Protein AF-A0A4U9UPE2-F1 (afdb_monomer)

Secondary structure (DSSP, 8-state):
-----PPPPB--GGGEEEEE--SSHHHHHHHHHHHHHHTTSB-HHHHHHHHHSPPEEEETTEEEEE-SSSB-S-EEEEEEESS-EEETTEEESEEEEEE-SSS-HHHHHHHHHHHHS----

Foldseek 3Di:
DDDPPPFDEDDDPLQEAEAAADQDVLVVLLVNLVSCVVVVQFDPVFSVVSNPDDFDDPAPQETETEDPPGGDGWYKHKHAHNDWYDDPNGIHGMYIYIRDPDPPPPVVVVVVVVVVPDPDD

pLDDT: mean 83.95, std 18.79, range [38.62, 98.31]

Organism: Serratia fonticola (NCBI:txid47917)

Mean predicted aligned error: 8.29 Å

Radius of gyration: 14.67 Å; Cα contacts (8 Å, |Δi|>4): 218; chains: 1; bounding box: 42×23×53 Å

Structure (mmCIF, N/CA/C/O backbone):
data_AF-A0A4U9UPE2-F1
#
_entry.id   AF-A0A4U9UPE2-F1
#
loop_
_atom_site.group_PDB
_atom_site.id
_atom_site.type_symbol
_atom_site.label_atom_id
_atom_site.label_alt_id
_atom_site.label_comp_id
_atom_site.label_asym_id
_atom_site.label_entity_id
_atom_site.label_seq_id
_atom_site.pdbx_PDB_ins_code
_atom_site.Cartn_x
_atom_site.Cartn_y
_atom_site.Cartn_z
_atom_site.occupancy
_atom_site.B_iso_or_equiv
_atom_site.auth_seq_id
_atom_site.auth_comp_id
_atom_site.auth_asym_id
_atom_site.auth_atom_id
_atom_site.pdbx_PDB_model_num
ATOM 1 N N . MET A 1 1 ? 9.265 13.997 -34.925 1.00 43.66 1 MET A N 1
ATOM 2 C CA . MET A 1 1 ? 7.931 13.834 -34.319 1.00 43.66 1 MET A CA 1
ATOM 3 C C . MET A 1 1 ? 7.934 12.473 -33.649 1.00 43.66 1 MET A C 1
ATOM 5 O O . MET A 1 1 ? 7.897 11.471 -34.343 1.00 43.66 1 MET A O 1
ATOM 9 N N . GLY A 1 2 ? 8.191 12.436 -32.345 1.00 41.94 2 GLY A N 1
ATOM 10 C CA . GLY A 1 2 ? 8.206 11.205 -31.562 1.00 41.94 2 GLY A CA 1
ATOM 11 C C . GLY A 1 2 ? 7.259 11.430 -30.408 1.00 41.94 2 GLY A C 1
ATOM 12 O O . GLY A 1 2 ? 7.657 12.001 -29.397 1.00 41.94 2 GLY A O 1
ATOM 13 N N . GLU A 1 3 ? 5.989 11.098 -30.603 1.00 40.41 3 GLU A N 1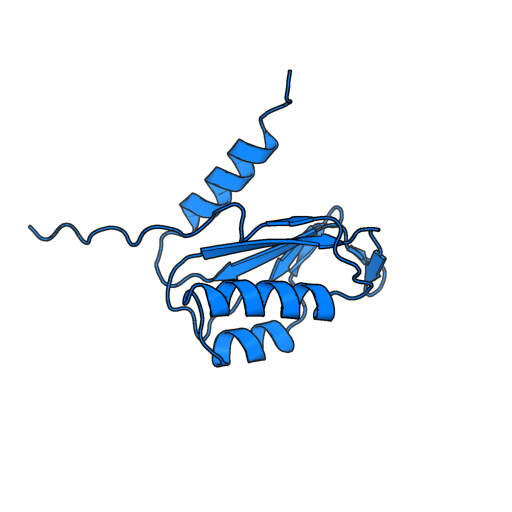
ATOM 14 C CA . GLU A 1 3 ? 5.047 11.060 -29.496 1.00 40.41 3 GLU A CA 1
ATOM 15 C C . GLU A 1 3 ? 5.560 9.977 -28.548 1.00 40.41 3 GLU A C 1
ATOM 17 O O . GLU A 1 3 ? 5.595 8.792 -28.882 1.00 40.41 3 GLU A O 1
ATOM 22 N N . LYS A 1 4 ? 6.080 10.404 -27.394 1.00 44.38 4 LYS A N 1
ATOM 23 C CA . LYS A 1 4 ? 6.405 9.509 -26.291 1.00 44.38 4 LYS A CA 1
ATOM 24 C C . LYS A 1 4 ? 5.067 8.916 -25.869 1.00 44.38 4 LYS A C 1
ATOM 26 O O . LYS A 1 4 ? 4.303 9.602 -25.197 1.00 44.38 4 LYS A O 1
ATOM 31 N N . LEU A 1 5 ? 4.771 7.703 -26.345 1.00 44.59 5 LEU A N 1
ATOM 32 C CA . LEU A 1 5 ? 3.636 6.899 -25.897 1.00 44.59 5 LEU A CA 1
ATOM 33 C C . LEU A 1 5 ? 3.589 7.020 -24.376 1.00 44.59 5 LEU A C 1
ATOM 35 O O . LEU A 1 5 ? 4.528 6.605 -23.692 1.00 44.59 5 LEU A O 1
ATOM 39 N N . ALA A 1 6 ? 2.565 7.708 -23.873 1.00 50.94 6 ALA A N 1
ATOM 40 C CA . ALA A 1 6 ? 2.346 7.837 -22.447 1.00 50.94 6 ALA A CA 1
ATOM 41 C C . ALA A 1 6 ? 2.290 6.416 -21.881 1.00 50.94 6 ALA A C 1
ATOM 43 O O . ALA A 1 6 ? 1.531 5.586 -22.384 1.00 50.94 6 ALA A O 1
ATOM 44 N N . ALA A 1 7 ? 3.144 6.117 -20.903 1.00 57.06 7 ALA A N 1
ATOM 45 C CA . ALA A 1 7 ? 3.051 4.849 -20.203 1.00 57.06 7 ALA A CA 1
ATOM 46 C C . ALA A 1 7 ? 1.670 4.793 -19.539 1.00 57.06 7 ALA A C 1
ATOM 48 O O . ALA A 1 7 ? 1.253 5.750 -18.888 1.00 57.06 7 ALA A O 1
ATOM 49 N N . GLU A 1 8 ? 0.941 3.704 -19.766 1.00 67.75 8 GLU A N 1
ATOM 50 C CA . GLU A 1 8 ? -0.391 3.520 -19.202 1.00 67.75 8 GLU A CA 1
ATOM 51 C C . GLU A 1 8 ? -0.288 3.459 -17.672 1.00 67.75 8 GLU A C 1
ATOM 53 O O . GLU A 1 8 ? 0.448 2.634 -17.121 1.00 67.75 8 GLU A O 1
ATOM 58 N N . PHE A 1 9 ? -0.999 4.356 -16.987 1.00 67.31 9 PHE A N 1
ATOM 59 C CA . PHE A 1 9 ? -1.097 4.334 -15.534 1.00 67.31 9 PHE A CA 1
ATOM 60 C C . PHE A 1 9 ? -1.922 3.123 -15.100 1.00 67.31 9 PHE A C 1
ATOM 62 O O . PHE A 1 9 ? -3.072 2.968 -15.513 1.00 67.31 9 PHE A O 1
ATOM 69 N N . LYS A 1 10 ? -1.345 2.267 -14.254 1.00 70.12 10 LYS A N 1
ATOM 70 C CA . LYS A 1 10 ? -2.010 1.032 -13.825 1.00 70.12 10 LYS A CA 1
ATOM 71 C C . LYS A 1 10 ? -2.802 1.264 -12.542 1.00 70.12 10 LYS A C 1
ATOM 73 O O . LYS A 1 10 ? -2.221 1.414 -11.465 1.00 70.12 10 LYS A O 1
ATOM 78 N N . PHE A 1 11 ? -4.127 1.267 -12.674 1.00 66.81 11 PHE A N 1
ATOM 79 C CA . PHE A 1 11 ? -5.077 1.286 -11.564 1.00 66.81 11 PHE A CA 1
ATOM 80 C C . PHE A 1 11 ? -6.342 0.510 -11.924 1.00 66.81 11 PHE A C 1
ATOM 82 O O . PHE A 1 11 ? -7.280 1.047 -12.504 1.00 66.81 11 PHE A O 1
ATOM 89 N N . ASP A 1 12 ? -6.348 -0.778 -11.600 1.00 73.75 12 ASP A N 1
ATOM 90 C CA . ASP A 1 12 ? -7.492 -1.665 -11.802 1.00 73.75 12 ASP A CA 1
ATOM 91 C C . ASP A 1 12 ? -7.940 -2.297 -10.475 1.00 73.75 12 ASP A C 1
ATOM 93 O O . ASP A 1 12 ? -7.279 -2.162 -9.444 1.00 73.75 12 ASP A O 1
ATOM 97 N N . ALA A 1 13 ? -9.076 -3.001 -10.484 1.00 71.19 13 ALA A N 1
ATOM 98 C CA . ALA A 1 13 ? -9.680 -3.572 -9.278 1.00 71.19 13 ALA A CA 1
ATOM 99 C C . ALA A 1 13 ? -8.733 -4.493 -8.478 1.00 71.19 13 ALA A C 1
ATOM 101 O O . ALA A 1 13 ? -8.897 -4.630 -7.266 1.00 71.19 13 ALA A O 1
ATOM 102 N N . SER A 1 14 ? -7.716 -5.095 -9.110 1.00 77.81 14 SER A N 1
ATOM 103 C CA . SER A 1 14 ? -6.714 -5.911 -8.410 1.00 77.81 14 SER A CA 1
ATOM 104 C C . SER A 1 14 ? -5.799 -5.098 -7.481 1.00 77.81 14 SER A C 1
ATOM 106 O O . SER A 1 14 ? -5.187 -5.656 -6.565 1.00 77.81 14 SER A O 1
ATOM 108 N N . LEU A 1 15 ? -5.757 -3.775 -7.653 1.00 83.81 15 LEU A N 1
ATOM 109 C CA . LEU A 1 15 ? -5.015 -2.822 -6.828 1.00 83.81 15 LEU A CA 1
ATOM 110 C C . LEU A 1 15 ? -5.887 -2.171 -5.743 1.00 83.81 15 LEU A C 1
ATOM 112 O O . LEU A 1 15 ? -5.429 -1.287 -5.030 1.00 83.81 15 LEU A O 1
ATOM 116 N N . ILE A 1 16 ? -7.123 -2.640 -5.554 1.00 88.50 16 ILE A N 1
ATOM 117 C CA . ILE A 1 16 ? -7.985 -2.222 -4.442 1.00 88.50 16 ILE A CA 1
ATOM 118 C C . ILE A 1 16 ? -8.159 -3.402 -3.482 1.00 88.50 16 ILE A C 1
ATOM 120 O O . ILE A 1 16 ? -8.533 -4.510 -3.871 1.00 88.50 16 ILE A O 1
ATOM 124 N N . ALA A 1 17 ? -7.812 -3.207 -2.214 1.00 91.00 17 ALA A N 1
ATOM 125 C CA . ALA A 1 17 ? -7.990 -4.171 -1.136 1.00 91.00 17 ALA A CA 1
ATOM 126 C C . ALA A 1 17 ? -8.965 -3.590 -0.118 1.00 91.00 17 ALA A C 1
ATOM 128 O O . ALA A 1 17 ? -8.684 -2.566 0.499 1.00 91.00 17 ALA A O 1
ATOM 129 N N . LEU A 1 18 ? -10.105 -4.240 0.073 1.00 91.94 18 LEU A N 1
ATOM 130 C CA . LEU A 1 18 ? -11.078 -3.846 1.082 1.00 91.94 18 LEU A CA 1
ATOM 131 C C . LEU A 1 18 ? -11.144 -4.916 2.162 1.00 91.94 18 LEU A C 1
ATOM 133 O O . LEU A 1 18 ? -10.861 -6.084 1.900 1.00 91.94 18 LEU A O 1
ATOM 137 N N . ASP A 1 19 ? -11.513 -4.487 3.363 1.00 93.75 19 ASP A N 1
ATOM 138 C CA . ASP A 1 19 ? -11.744 -5.353 4.515 1.00 93.75 19 ASP A CA 1
ATOM 139 C C . ASP A 1 19 ? -10.543 -6.254 4.849 1.00 93.75 19 ASP A C 1
ATOM 141 O O . ASP A 1 19 ? -10.673 -7.430 5.186 1.00 93.75 19 ASP A O 1
ATOM 145 N N . VAL A 1 20 ? -9.342 -5.675 4.763 1.00 95.50 20 VAL A N 1
ATOM 146 C CA . VAL A 1 20 ? -8.087 -6.362 5.079 1.00 95.50 20 VAL A CA 1
ATOM 147 C C . VAL A 1 20 ? -8.016 -6.635 6.583 1.00 95.50 20 VAL A C 1
ATOM 149 O O . VAL A 1 20 ? -8.192 -5.726 7.394 1.00 95.50 20 VAL A O 1
ATOM 152 N N . ALA A 1 21 ? -7.714 -7.875 6.970 1.00 95.00 21 ALA A N 1
ATOM 153 C CA . ALA A 1 21 ? -7.396 -8.219 8.354 1.00 95.00 21 ALA A CA 1
ATOM 154 C C . ALA A 1 21 ? -6.005 -7.667 8.718 1.00 95.00 21 ALA A C 1
ATOM 156 O O . ALA A 1 21 ? -5.000 -8.363 8.593 1.00 95.00 21 ALA A O 1
ATOM 157 N N . ALA A 1 22 ? -5.956 -6.391 9.095 1.00 94.94 22 ALA A N 1
ATOM 158 C CA . ALA A 1 22 ? -4.745 -5.673 9.466 1.00 94.94 22 ALA A CA 1
ATOM 159 C C . ALA A 1 22 ? -5.001 -4.793 10.692 1.00 94.94 22 ALA A C 1
ATOM 161 O O . ALA A 1 22 ? -6.046 -4.151 10.791 1.00 94.94 22 ALA A O 1
ATOM 162 N N . ASP A 1 23 ? -4.015 -4.754 11.578 1.00 93.88 23 ASP A N 1
ATOM 163 C CA . ASP A 1 23 ? -3.983 -3.987 12.827 1.00 93.88 23 ASP A CA 1
ATOM 164 C C . ASP A 1 23 ? -2.777 -3.030 12.901 1.00 93.88 23 ASP A C 1
ATOM 166 O O . ASP A 1 23 ? -2.516 -2.440 13.944 1.00 93.88 23 ASP A O 1
ATOM 170 N N . SER A 1 24 ? -2.031 -2.897 11.800 1.00 96.00 24 SER A N 1
ATOM 171 C CA . SER A 1 24 ? -0.782 -2.136 11.711 1.00 96.00 24 SER A CA 1
ATOM 172 C C . SER A 1 24 ? -0.571 -1.573 10.305 1.00 96.00 24 SER A C 1
ATOM 174 O O . SER A 1 24 ? -0.943 -2.205 9.304 1.00 96.00 24 SER A O 1
ATOM 176 N N . LEU A 1 25 ? 0.073 -0.401 10.200 1.00 97.19 25 LEU A N 1
ATOM 177 C CA . LEU A 1 25 ? 0.423 0.180 8.896 1.00 97.19 25 LEU A CA 1
ATOM 178 C C . LEU A 1 25 ? 1.373 -0.731 8.116 1.00 97.19 25 LEU A C 1
ATOM 180 O O . LEU A 1 25 ? 1.186 -0.913 6.915 1.00 97.19 25 LEU A O 1
ATOM 184 N N . MET A 1 26 ? 2.312 -1.385 8.804 1.00 96.69 26 MET A N 1
ATOM 185 C CA . MET A 1 26 ? 3.268 -2.312 8.193 1.00 96.69 26 MET A CA 1
ATOM 186 C C . MET A 1 26 ? 2.575 -3.434 7.402 1.00 96.69 26 MET A C 1
ATOM 188 O O . MET A 1 26 ? 3.004 -3.769 6.297 1.00 96.69 26 MET A O 1
ATOM 192 N N . THR A 1 27 ? 1.474 -3.989 7.923 1.00 96.88 27 THR A N 1
ATOM 1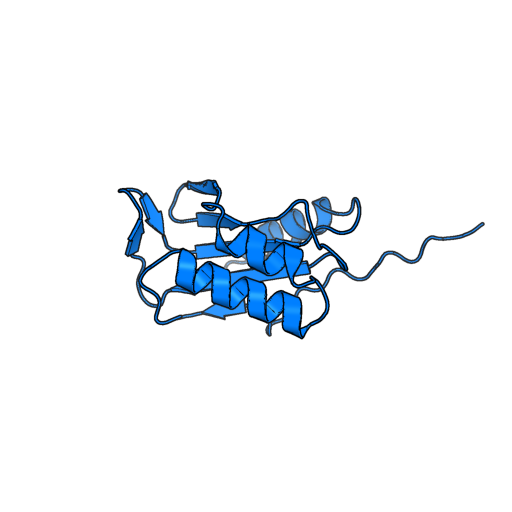93 C CA . THR A 1 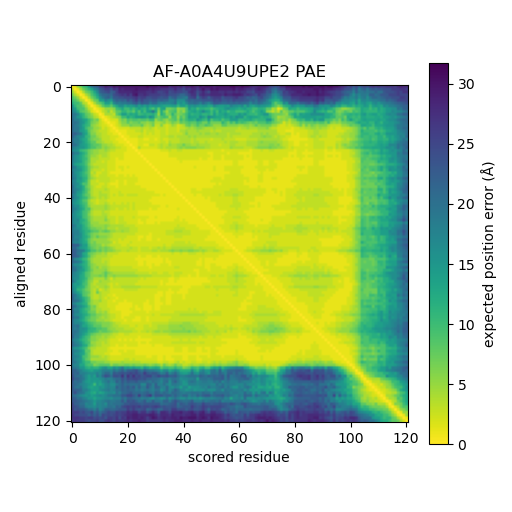27 ? 0.707 -5.038 7.230 1.00 96.88 27 THR A CA 1
ATOM 194 C C . THR A 1 27 ? 0.080 -4.509 5.939 1.00 96.88 27 THR A C 1
ATOM 196 O O . THR A 1 27 ? 0.154 -5.159 4.892 1.00 96.88 27 THR A O 1
ATOM 199 N N . LEU A 1 28 ? -0.500 -3.307 5.987 1.00 98.06 28 LEU A N 1
ATOM 200 C CA . LEU A 1 28 ? -1.078 -2.649 4.813 1.00 98.06 28 LEU A CA 1
ATOM 201 C C . LEU A 1 28 ? 0.005 -2.274 3.784 1.00 98.06 28 LEU A C 1
ATOM 203 O O . LEU A 1 28 ? -0.182 -2.489 2.586 1.00 98.06 28 LEU A O 1
ATOM 207 N N . GLN A 1 29 ? 1.164 -1.790 4.240 1.00 98.31 29 GLN A N 1
ATOM 208 C CA . GLN A 1 29 ? 2.319 -1.466 3.396 1.00 98.31 29 GLN A CA 1
ATOM 209 C C . GLN A 1 29 ? 2.844 -2.704 2.671 1.00 98.31 29 GLN A C 1
ATOM 211 O O . GLN A 1 29 ? 3.027 -2.669 1.455 1.00 98.31 29 GLN A O 1
ATOM 216 N N . ALA A 1 30 ? 3.027 -3.816 3.387 1.00 97.56 30 ALA A N 1
ATOM 217 C CA . ALA A 1 30 ? 3.484 -5.069 2.799 1.00 97.56 30 ALA A CA 1
ATOM 218 C C . ALA A 1 30 ? 2.498 -5.608 1.750 1.00 97.56 30 ALA A C 1
ATOM 220 O O . ALA A 1 30 ? 2.914 -6.030 0.667 1.00 97.56 30 ALA A O 1
ATOM 221 N N . LEU A 1 31 ? 1.192 -5.541 2.034 1.00 97.81 31 LEU A N 1
ATOM 222 C CA . LEU A 1 31 ? 0.147 -5.928 1.085 1.00 97.81 31 LEU A CA 1
ATOM 223 C C . LEU A 1 31 ? 0.213 -5.093 -0.200 1.00 97.81 31 LEU A C 1
ATOM 225 O O . LEU A 1 31 ? 0.225 -5.646 -1.303 1.00 97.81 31 LEU A O 1
ATOM 229 N N . ASN A 1 32 ? 0.264 -3.770 -0.062 1.00 97.88 32 ASN A N 1
ATOM 230 C CA . ASN A 1 32 ? 0.293 -2.848 -1.191 1.00 97.88 32 ASN A CA 1
ATOM 231 C C . ASN A 1 32 ? 1.582 -2.983 -2.015 1.00 97.88 32 ASN A C 1
ATOM 233 O O . ASN A 1 32 ? 1.522 -3.109 -3.240 1.00 97.88 32 ASN A O 1
ATOM 237 N N . ALA A 1 33 ? 2.742 -3.040 -1.359 1.00 97.44 33 ALA A N 1
ATOM 238 C CA . ALA A 1 33 ? 4.030 -3.234 -2.019 1.00 97.44 33 ALA A CA 1
ATOM 239 C C . ALA A 1 33 ? 4.071 -4.559 -2.801 1.00 97.44 33 ALA A C 1
ATOM 241 O O . ALA A 1 33 ? 4.504 -4.586 -3.955 1.00 97.44 33 ALA A O 1
ATOM 242 N N . GLY A 1 34 ? 3.540 -5.644 -2.224 1.00 96.62 34 GLY A N 1
ATOM 243 C CA . GLY A 1 34 ? 3.426 -6.937 -2.899 1.00 96.62 34 GLY A CA 1
ATOM 244 C C . GLY A 1 34 ? 2.525 -6.897 -4.138 1.00 96.62 34 GLY A C 1
ATOM 245 O O . GLY A 1 34 ? 2.852 -7.504 -5.159 1.00 96.62 34 GLY A O 1
ATOM 246 N N . ARG A 1 35 ? 1.414 -6.147 -4.099 1.00 96.00 35 ARG A N 1
ATOM 247 C CA . ARG A 1 35 ? 0.523 -5.968 -5.261 1.00 96.00 35 ARG A CA 1
ATOM 248 C C . ARG A 1 35 ? 1.201 -5.206 -6.392 1.00 96.00 35 ARG A C 1
ATOM 250 O O . ARG A 1 35 ? 1.181 -5.677 -7.528 1.00 96.00 35 ARG A O 1
ATOM 257 N N . LEU A 1 36 ? 1.851 -4.087 -6.076 1.00 96.12 36 LEU A N 1
ATOM 258 C CA . LEU A 1 36 ? 2.610 -3.311 -7.058 1.00 96.12 36 LEU A CA 1
ATOM 259 C C . LEU A 1 36 ? 3.745 -4.142 -7.672 1.00 96.12 36 LEU A C 1
ATOM 261 O O . LEU A 1 36 ? 3.963 -4.101 -8.884 1.00 96.12 36 L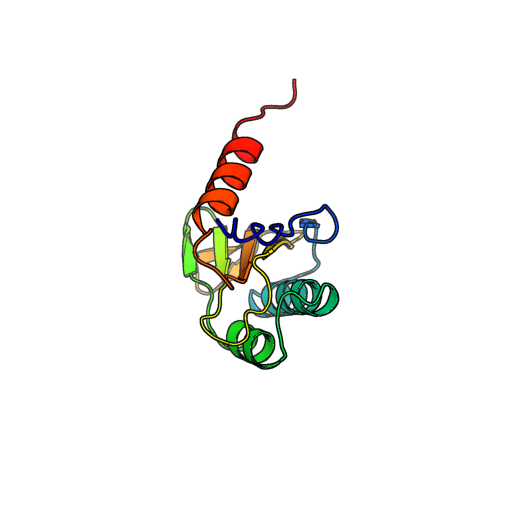EU A O 1
ATOM 265 N N . GLN A 1 37 ? 4.436 -4.947 -6.862 1.00 96.69 37 GLN A N 1
ATOM 266 C CA . GLN A 1 37 ? 5.495 -5.829 -7.349 1.00 96.69 37 GLN A CA 1
ATOM 267 C C . GLN A 1 37 ? 4.936 -6.914 -8.279 1.00 96.69 37 GLN A C 1
ATOM 269 O O . GLN A 1 37 ? 5.502 -7.170 -9.340 1.00 96.69 37 GLN A O 1
ATOM 274 N N . LYS A 1 38 ? 3.792 -7.517 -7.927 1.00 95.62 38 LYS A N 1
ATOM 275 C CA . LYS A 1 38 ? 3.139 -8.568 -8.723 1.00 95.62 38 LYS A CA 1
ATOM 276 C C . LYS A 1 38 ? 2.751 -8.101 -10.130 1.00 95.62 38 LYS A C 1
ATOM 278 O O . LYS A 1 38 ? 2.821 -8.898 -11.061 1.00 95.62 38 LYS A O 1
ATOM 283 N N . ILE A 1 39 ? 2.368 -6.833 -10.297 1.00 93.25 39 ILE A N 1
ATOM 284 C CA . ILE A 1 39 ? 2.038 -6.250 -11.613 1.00 93.25 39 ILE A CA 1
ATOM 285 C C . ILE A 1 39 ? 3.258 -5.670 -12.353 1.00 93.25 39 ILE A C 1
ATOM 287 O O . ILE A 1 39 ? 3.108 -5.066 -13.422 1.00 93.25 39 ILE A O 1
ATOM 291 N N . GLY A 1 40 ? 4.458 -5.826 -11.782 1.00 93.94 40 GLY A N 1
ATOM 292 C CA . GLY A 1 40 ? 5.715 -5.326 -12.336 1.00 93.94 40 GLY A CA 1
ATOM 293 C C . GLY A 1 40 ? 5.883 -3.807 -12.258 1.00 93.94 40 GLY A C 1
ATOM 294 O O . GLY A 1 40 ? 6.717 -3.264 -12.975 1.00 93.94 40 GLY A O 1
ATOM 295 N N . ALA A 1 41 ? 5.101 -3.110 -11.427 1.00 94.19 41 ALA A N 1
ATOM 296 C CA . ALA A 1 41 ? 5.190 -1.654 -11.300 1.00 94.19 41 ALA A CA 1
ATOM 297 C C . ALA A 1 41 ? 6.403 -1.203 -10.474 1.00 94.19 41 ALA A C 1
ATOM 299 O O . ALA A 1 41 ? 6.882 -0.081 -10.642 1.00 94.19 41 ALA A O 1
ATOM 300 N N . VAL A 1 42 ? 6.917 -2.077 -9.602 1.00 96.69 42 VAL A N 1
ATOM 301 C CA . VAL A 1 42 ? 8.016 -1.769 -8.680 1.00 96.69 42 VAL A CA 1
ATOM 302 C C . VAL A 1 42 ? 8.979 -2.943 -8.512 1.00 96.69 42 VAL A C 1
ATOM 304 O O . VAL A 1 42 ? 8.614 -4.099 -8.736 1.00 96.69 42 VAL A O 1
ATOM 307 N N . ASN A 1 43 ? 10.210 -2.656 -8.086 1.00 97.88 43 ASN A N 1
ATOM 308 C CA . ASN A 1 43 ? 11.229 -3.663 -7.778 1.00 97.88 43 ASN A CA 1
ATOM 309 C C . ASN A 1 43 ? 11.408 -3.891 -6.257 1.00 97.88 43 ASN A C 1
ATOM 311 O O . ASN A 1 43 ? 10.715 -3.307 -5.428 1.00 97.88 43 ASN A O 1
ATOM 315 N N . ALA A 1 44 ? 12.350 -4.758 -5.871 1.00 97.56 44 ALA A N 1
ATOM 316 C CA . ALA A 1 44 ? 12.607 -5.091 -4.464 1.00 97.56 44 ALA A CA 1
ATOM 317 C C . ALA A 1 44 ? 13.093 -3.904 -3.605 1.00 97.56 44 ALA A C 1
ATOM 319 O O . ALA A 1 44 ? 12.904 -3.914 -2.388 1.00 97.56 44 ALA A O 1
ATOM 320 N N . GLN A 1 45 ? 13.702 -2.890 -4.222 1.00 97.81 45 GLN A N 1
ATOM 321 C CA . GLN A 1 45 ? 14.191 -1.699 -3.532 1.00 97.81 45 GLN A CA 1
ATOM 322 C C . GLN A 1 45 ? 13.015 -0.830 -3.074 1.00 97.81 45 GLN A C 1
ATOM 324 O O . GLN A 1 45 ? 12.974 -0.455 -1.908 1.00 97.81 45 GLN A O 1
ATOM 329 N N . PHE A 1 46 ? 12.007 -0.644 -3.935 1.00 97.88 46 PHE A N 1
ATOM 330 C CA . PHE A 1 46 ? 10.737 -0.008 -3.563 1.00 97.88 46 PHE A CA 1
ATOM 331 C C . PHE A 1 46 ? 10.065 -0.748 -2.404 1.00 97.88 46 PHE A C 1
ATOM 333 O O . PHE A 1 46 ? 9.659 -0.136 -1.424 1.00 97.88 46 PHE A O 1
ATOM 340 N N . VAL A 1 47 ? 9.963 -2.080 -2.499 1.00 97.69 47 VAL A N 1
ATOM 341 C CA . VAL A 1 47 ? 9.304 -2.903 -1.471 1.00 97.69 47 VAL A CA 1
ATOM 342 C C . VAL A 1 47 ? 10.009 -2.772 -0.121 1.00 97.69 47 VAL A C 1
ATOM 344 O O . VAL A 1 47 ? 9.350 -2.578 0.894 1.00 97.69 47 VAL A O 1
ATOM 347 N N . SER A 1 48 ? 11.340 -2.851 -0.103 1.00 97.00 48 SER A N 1
ATOM 348 C CA . SER A 1 48 ? 12.131 -2.728 1.131 1.00 97.00 48 SER A CA 1
ATOM 349 C C . SER A 1 48 ? 12.000 -1.342 1.759 1.00 97.00 48 SER A C 1
ATOM 351 O O . SER A 1 48 ? 11.939 -1.194 2.979 1.00 97.00 48 SER A O 1
ATOM 353 N N . ASP A 1 49 ? 11.946 -0.320 0.919 1.00 97.38 49 ASP A N 1
ATOM 354 C CA . ASP A 1 49 ? 11.861 1.062 1.345 1.00 97.38 49 ASP A CA 1
ATOM 355 C C . ASP A 1 49 ? 10.460 1.423 1.880 1.00 97.38 49 ASP A C 1
ATOM 357 O O . ASP A 1 49 ? 10.339 1.893 3.011 1.00 97.38 49 ASP A O 1
ATOM 361 N N . VAL A 1 50 ? 9.393 1.081 1.147 1.00 96.50 50 VAL A N 1
ATOM 362 C CA . VAL A 1 50 ? 8.005 1.194 1.630 1.00 96.50 50 VAL A CA 1
ATOM 363 C C . VAL A 1 50 ? 7.797 0.370 2.900 1.00 96.50 50 VAL A C 1
ATOM 365 O O . VAL A 1 50 ? 7.120 0.831 3.804 1.00 96.50 50 VAL A O 1
ATOM 368 N N . ILE A 1 51 ? 8.437 -0.798 2.989 1.00 94.75 51 ILE A N 1
ATOM 369 C CA . ILE A 1 51 ? 8.719 -1.585 4.198 1.00 94.75 51 ILE A CA 1
ATOM 370 C C . ILE A 1 51 ? 8.878 -0.798 5.506 1.00 94.75 51 ILE A C 1
ATOM 372 O O . ILE A 1 51 ? 8.262 -1.010 6.547 1.00 94.75 51 ILE A O 1
ATOM 376 N N . THR A 1 52 ? 9.866 0.082 5.421 1.00 93.56 52 THR A N 1
ATOM 377 C CA . THR A 1 52 ? 10.653 0.563 6.554 1.00 93.56 52 THR A CA 1
ATOM 378 C C . THR A 1 52 ? 10.396 2.034 6.839 1.00 93.56 52 THR A C 1
ATOM 380 O O . THR A 1 52 ? 10.756 2.522 7.910 1.00 93.56 52 THR A O 1
ATOM 383 N N . ARG A 1 53 ? 9.756 2.745 5.906 1.00 94.88 53 ARG A N 1
ATOM 384 C CA . ARG A 1 53 ? 9.351 4.138 6.070 1.00 94.88 53 ARG A CA 1
ATOM 385 C C . ARG A 1 53 ? 7.940 4.239 6.634 1.00 94.88 53 ARG A C 1
ATOM 387 O O . ARG A 1 53 ? 7.033 3.541 6.191 1.00 94.88 53 ARG A O 1
ATOM 394 N N . LYS A 1 54 ? 7.737 5.158 7.580 1.00 94.81 54 LYS A N 1
ATOM 395 C CA . LYS A 1 54 ? 6.398 5.496 8.074 1.00 94.81 54 LYS A CA 1
ATOM 396 C C . LYS A 1 54 ? 5.621 6.244 6.975 1.00 94.81 54 LYS A C 1
ATOM 398 O O . LYS A 1 54 ? 6.160 7.217 6.443 1.00 94.81 54 LYS A O 1
ATOM 403 N N . PRO A 1 55 ? 4.382 5.838 6.651 1.00 96.94 55 PRO A N 1
ATOM 404 C CA . PRO A 1 55 ? 3.532 6.567 5.714 1.00 96.94 55 PRO A CA 1
ATOM 405 C C . PRO A 1 55 ? 3.230 8.001 6.180 1.00 96.94 55 PRO A C 1
ATOM 407 O O . PRO A 1 55 ? 3.202 8.296 7.376 1.00 96.94 55 PRO A O 1
ATOM 410 N N . LEU A 1 56 ? 2.958 8.893 5.230 1.00 96.44 56 LEU A N 1
ATOM 411 C CA . LEU A 1 56 ? 2.497 10.252 5.486 1.00 96.44 56 LEU A CA 1
ATOM 412 C C . LEU A 1 56 ? 1.015 10.238 5.877 1.00 96.44 56 LEU A C 1
ATOM 414 O O . LEU A 1 56 ? 0.171 9.763 5.118 1.00 96.44 56 LEU A O 1
ATOM 418 N N . ASN A 1 57 ? 0.688 10.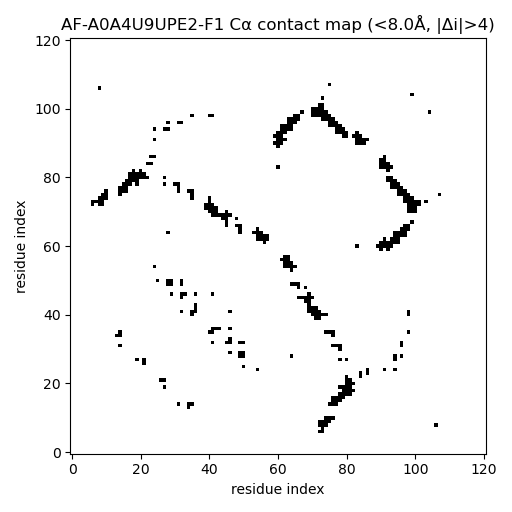799 7.036 1.00 95.88 57 ASN A N 1
ATOM 419 C CA . ASN A 1 57 ? -0.694 11.002 7.459 1.00 95.88 57 ASN A CA 1
ATOM 420 C C . ASN A 1 57 ? -1.287 12.231 6.750 1.00 95.88 57 ASN A C 1
ATOM 422 O O . ASN A 1 57 ? -0.744 13.331 6.861 1.00 95.88 57 ASN A O 1
ATOM 426 N N . LEU A 1 58 ? -2.395 12.047 6.031 1.00 93.19 58 LEU A N 1
ATOM 427 C CA . LEU A 1 58 ? -3.129 13.110 5.332 1.00 93.19 58 LEU A CA 1
ATOM 428 C C . LEU A 1 58 ? -4.343 13.622 6.134 1.00 93.19 58 LEU A C 1
ATOM 430 O O . LEU A 1 58 ? -5.058 14.516 5.679 1.00 93.19 58 LEU A O 1
ATOM 434 N N . GLY A 1 59 ? -4.575 13.067 7.325 1.00 91.25 59 GLY A N 1
ATOM 435 C CA . GLY A 1 59 ? -5.721 13.335 8.185 1.00 91.25 59 GLY A CA 1
ATOM 436 C C . GLY A 1 59 ? -6.923 12.437 7.882 1.00 91.25 59 GLY A C 1
ATOM 437 O O . GLY A 1 59 ? -6.966 11.710 6.891 1.00 91.25 59 GLY A O 1
ATOM 438 N N . GLN A 1 60 ? -7.928 12.483 8.765 1.00 92.25 60 GLN A N 1
ATOM 439 C CA . GLN A 1 60 ? -9.206 11.761 8.612 1.00 92.25 60 GLN A CA 1
ATOM 440 C C . GLN A 1 60 ? -9.061 10.240 8.406 1.00 92.25 60 GLN A C 1
ATOM 442 O O . GLN A 1 60 ? -9.924 9.597 7.811 1.00 92.25 60 GLN A O 1
ATOM 447 N N . GLY A 1 61 ? -7.974 9.644 8.898 1.00 93.94 61 GLY A N 1
ATOM 448 C CA . GLY A 1 61 ? -7.719 8.217 8.728 1.00 93.94 61 GLY A CA 1
ATOM 449 C C . GLY A 1 61 ? -7.029 7.827 7.420 1.00 93.94 61 GLY A C 1
ATOM 450 O O . GLY A 1 61 ? -6.874 6.633 7.170 1.00 93.94 61 GLY A O 1
ATOM 451 N N . ILE A 1 62 ? -6.635 8.784 6.578 1.00 95.69 62 ILE A N 1
ATOM 452 C CA . ILE A 1 62 ? -6.037 8.523 5.266 1.00 95.69 62 ILE A CA 1
ATOM 453 C C . ILE A 1 62 ? -4.521 8.674 5.347 1.00 95.69 62 ILE A C 1
ATOM 455 O O . ILE A 1 62 ? -4.005 9.687 5.817 1.00 95.69 62 ILE A O 1
ATOM 459 N N . TRP A 1 63 ? -3.814 7.676 4.830 1.00 97.69 63 TRP A N 1
ATOM 460 C CA . TRP A 1 63 ? -2.360 7.630 4.809 1.00 97.69 63 TRP A CA 1
ATOM 461 C C . TRP A 1 63 ? -1.839 7.405 3.394 1.00 97.69 63 TRP A C 1
ATOM 463 O O . TRP A 1 63 ? -2.451 6.688 2.600 1.00 97.69 63 TRP A O 1
ATOM 473 N N . LEU A 1 64 ? -0.690 8.005 3.096 1.00 96.62 64 LEU A N 1
ATOM 474 C CA . LEU A 1 64 ? 0.016 7.896 1.827 1.00 96.62 64 LEU A CA 1
ATOM 475 C C . LEU A 1 64 ? 1.384 7.253 2.044 1.00 96.62 64 LEU A C 1
ATOM 477 O O . LEU A 1 64 ? 2.170 7.696 2.875 1.00 96.62 64 LEU A O 1
ATOM 481 N N . SER A 1 65 ? 1.680 6.227 1.263 1.00 96.81 65 SER A N 1
ATOM 482 C CA . SER A 1 65 ? 2.991 5.604 1.183 1.00 96.81 65 SER A CA 1
ATOM 483 C C . SER A 1 65 ? 3.518 5.710 -0.244 1.00 96.81 65 SER A C 1
ATOM 485 O O . SER A 1 65 ? 2.795 5.504 -1.216 1.00 96.81 65 SER A O 1
ATOM 487 N N . ASP A 1 66 ? 4.791 6.030 -0.378 1.00 95.06 66 ASP A N 1
ATOM 488 C CA . ASP A 1 66 ? 5.475 6.116 -1.658 1.00 95.06 66 ASP A CA 1
ATOM 489 C C . ASP A 1 66 ? 6.952 5.765 -1.474 1.00 95.06 66 ASP A C 1
ATOM 491 O O . ASP A 1 66 ? 7.429 5.542 -0.357 1.00 95.06 66 ASP A O 1
ATOM 495 N N . SER A 1 67 ? 7.668 5.69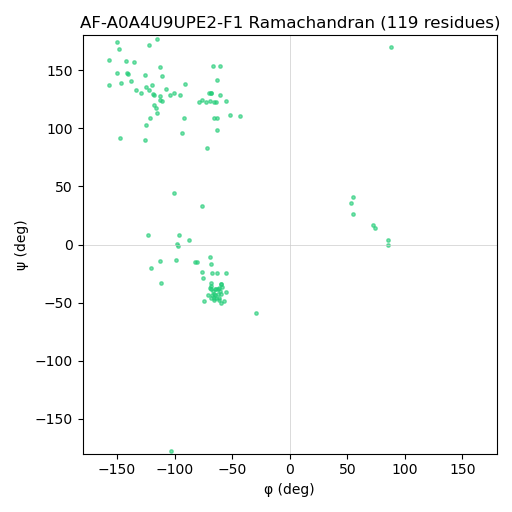4 -2.590 1.00 95.00 67 SER A N 1
ATOM 496 C CA . SER A 1 67 ? 9.117 5.594 -2.585 1.00 95.00 67 SER A CA 1
ATOM 497 C C . SER A 1 67 ? 9.705 6.419 -3.714 1.00 95.00 67 SER A C 1
ATOM 499 O O . SER A 1 67 ? 9.151 6.488 -4.811 1.00 95.00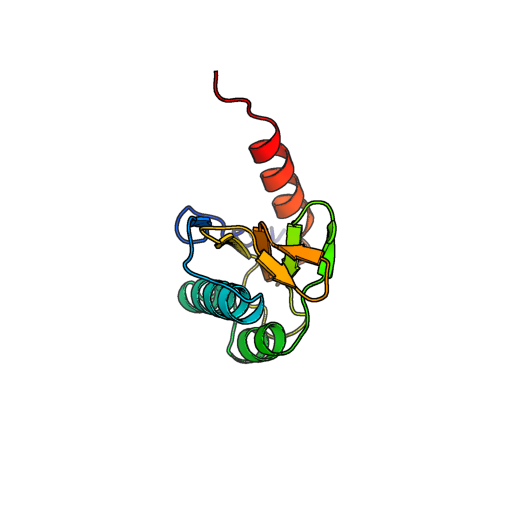 67 SER A O 1
ATOM 501 N N . THR A 1 68 ? 10.889 6.969 -3.474 1.00 91.44 68 THR A N 1
ATOM 502 C CA . THR A 1 68 ? 11.742 7.553 -4.516 1.00 91.44 68 THR A CA 1
ATOM 503 C C . THR A 1 68 ? 12.543 6.494 -5.275 1.00 91.44 68 THR A C 1
ATOM 505 O O . THR A 1 68 ? 13.059 6.776 -6.352 1.00 91.44 68 THR A O 1
ATOM 508 N N . GLU A 1 69 ? 12.629 5.273 -4.743 1.00 93.38 69 GLU A N 1
ATOM 509 C CA . GLU A 1 69 ? 13.476 4.204 -5.262 1.00 93.38 69 GLU A CA 1
ATOM 510 C C . GLU A 1 69 ? 12.641 3.077 -5.869 1.00 93.38 69 GLU A C 1
ATOM 512 O O . GLU A 1 69 ? 11.578 2.714 -5.373 1.00 93.38 69 GLU A O 1
ATOM 517 N N . GLY A 1 70 ? 13.152 2.460 -6.935 1.00 95.12 70 GLY A N 1
ATOM 518 C CA . GLY A 1 70 ? 12.598 1.203 -7.439 1.00 95.12 70 GLY A CA 1
ATOM 519 C C . GLY A 1 70 ? 11.257 1.285 -8.178 1.00 95.12 70 GLY A C 1
ATOM 520 O O . GLY A 1 70 ? 10.643 0.243 -8.415 1.00 95.12 70 GLY A O 1
ATOM 521 N N . ASN A 1 71 ? 10.821 2.485 -8.569 1.00 94.38 71 ASN A N 1
ATOM 522 C CA . ASN A 1 71 ? 9.658 2.704 -9.431 1.00 94.38 71 ASN A CA 1
ATOM 523 C C . ASN A 1 71 ? 9.972 2.306 -10.884 1.00 94.38 71 ASN A C 1
ATOM 525 O O . ASN A 1 71 ? 10.905 2.839 -11.481 1.00 94.38 71 ASN A O 1
ATOM 529 N N . LEU A 1 72 ? 9.191 1.389 -11.462 1.00 93.12 72 LEU A N 1
ATOM 530 C CA . LEU A 1 72 ? 9.362 0.915 -12.846 1.00 93.12 72 LEU A CA 1
ATOM 531 C C . LEU A 1 72 ? 8.222 1.362 -13.764 1.00 93.12 72 LEU A C 1
ATOM 533 O O . LEU A 1 72 ? 8.423 1.588 -14.955 1.00 93.12 72 LEU A O 1
ATOM 537 N N . THR A 1 73 ? 7.006 1.461 -13.232 1.00 91.00 73 THR A N 1
ATOM 538 C CA . THR A 1 73 ? 5.822 1.944 -13.951 1.00 91.00 73 THR A CA 1
ATOM 539 C C . THR A 1 73 ? 4.928 2.691 -12.977 1.00 91.00 73 THR A C 1
ATOM 541 O O . THR A 1 73 ? 4.754 2.247 -11.843 1.00 91.00 73 THR A O 1
ATOM 544 N N . SER A 1 74 ? 4.355 3.810 -13.419 1.00 89.38 74 SER A N 1
ATOM 545 C CA . SER A 1 74 ? 3.437 4.585 -12.591 1.00 89.38 74 SER A CA 1
ATOM 546 C C . SER A 1 74 ? 2.160 3.785 -12.301 1.00 89.38 74 SER A C 1
ATOM 548 O O . SER A 1 74 ? 1.475 3.325 -13.218 1.00 89.38 74 SER A O 1
ATOM 550 N N . ALA A 1 75 ? 1.862 3.585 -11.020 1.00 91.38 75 ALA A N 1
ATOM 551 C CA . ALA A 1 75 ? 0.736 2.786 -10.545 1.00 91.38 75 ALA A CA 1
ATOM 552 C C . ALA A 1 75 ? 0.344 3.206 -9.125 1.00 91.38 75 ALA A C 1
ATOM 554 O O . ALA A 1 75 ? 1.159 3.758 -8.385 1.00 91.38 75 ALA A O 1
ATOM 555 N N . ALA A 1 76 ? -0.886 2.909 -8.715 1.00 92.06 76 ALA A N 1
ATOM 556 C CA . ALA A 1 76 ? -1.306 3.085 -7.329 1.00 92.06 76 ALA A CA 1
ATOM 557 C C . ALA A 1 76 ? -2.089 1.873 -6.832 1.00 92.06 76 ALA A C 1
ATOM 559 O O . ALA A 1 76 ? -2.665 1.122 -7.609 1.00 92.06 76 ALA A O 1
ATOM 560 N N . THR A 1 77 ? -2.111 1.684 -5.521 1.00 94.25 77 THR A N 1
ATOM 561 C CA . THR A 1 77 ? -2.899 0.651 -4.851 1.00 94.25 77 THR A CA 1
ATOM 562 C C . THR A 1 77 ? -3.485 1.226 -3.575 1.00 94.25 77 THR A C 1
ATOM 564 O O . THR A 1 77 ? -2.876 2.075 -2.926 1.00 94.25 77 THR A O 1
ATOM 567 N N . VAL A 1 78 ? -4.676 0.772 -3.212 1.00 95.25 78 VAL A N 1
ATOM 568 C CA . VAL A 1 78 ? -5.389 1.217 -2.016 1.00 95.25 78 VAL A CA 1
ATOM 569 C C . VAL A 1 78 ? -5.730 0.005 -1.172 1.00 95.25 78 VAL A C 1
ATOM 571 O O . VAL A 1 78 ? -6.240 -0.988 -1.684 1.00 95.25 78 VAL A O 1
ATOM 574 N N . SER A 1 79 ? -5.508 0.109 0.133 1.00 97.00 79 SER A N 1
ATOM 575 C CA . SER A 1 79 ? -5.934 -0.893 1.104 1.00 97.00 79 SER A CA 1
ATOM 576 C C . SER A 1 79 ? -6.710 -0.256 2.250 1.00 97.00 79 SER A C 1
ATOM 578 O O . SER A 1 79 ? -6.231 0.695 2.870 1.00 97.00 79 SER A O 1
ATOM 580 N N . ARG A 1 80 ? -7.880 -0.813 2.564 1.00 97.25 80 ARG A N 1
ATOM 581 C CA . ARG A 1 80 ? -8.705 -0.455 3.722 1.00 97.25 80 ARG A CA 1
ATOM 582 C C . ARG A 1 80 ? -8.746 -1.632 4.706 1.00 97.25 80 ARG A C 1
ATOM 584 O O . ARG A 1 80 ? -9.143 -2.725 4.290 1.00 97.25 80 ARG A O 1
ATOM 591 N N . PRO A 1 81 ? -8.377 -1.444 5.987 1.00 97.75 81 PRO A N 1
ATOM 592 C CA . PRO A 1 81 ? -8.549 -2.484 6.992 1.00 97.75 81 PRO A CA 1
ATOM 593 C C . PRO A 1 81 ? -10.039 -2.751 7.256 1.00 97.75 81 PRO A C 1
ATOM 595 O O . PRO A 1 81 ? -10.884 -1.871 7.082 1.00 97.75 81 PRO A O 1
ATOM 598 N N . ALA A 1 82 ? -10.371 -3.967 7.691 1.00 96.62 82 ALA A N 1
ATOM 599 C CA . ALA A 1 82 ? -11.735 -4.356 8.059 1.00 96.62 82 ALA A CA 1
ATOM 600 C C . ALA A 1 82 ? -12.294 -3.497 9.199 1.00 96.62 82 ALA A C 1
ATOM 602 O O . ALA A 1 82 ? -13.482 -3.184 9.225 1.00 96.62 82 ALA A O 1
ATOM 603 N N . GLN A 1 83 ? -11.427 -3.086 10.124 1.00 96.19 83 GLN A N 1
ATOM 604 C CA . GLN A 1 83 ? -11.742 -2.134 11.178 1.00 96.19 83 GLN A CA 1
ATOM 605 C C . GLN A 1 83 ? -10.628 -1.098 11.240 1.00 96.19 83 GLN A C 1
ATOM 607 O O . GLN A 1 83 ? -9.450 -1.444 11.222 1.00 96.19 83 GLN A O 1
ATOM 612 N N . ALA A 1 84 ? -11.001 0.176 11.296 1.00 96.44 84 ALA A N 1
ATOM 613 C CA . ALA A 1 84 ? -10.022 1.241 11.426 1.00 96.44 84 ALA A CA 1
ATOM 614 C C . ALA A 1 84 ? -9.358 1.179 12.809 1.00 96.44 84 ALA A C 1
ATOM 616 O O . ALA A 1 84 ? -10.061 1.166 13.823 1.00 96.44 84 ALA A O 1
ATOM 617 N N . PHE A 1 85 ? -8.032 1.217 12.851 1.00 97.44 85 PHE A N 1
ATOM 618 C CA . PHE A 1 85 ? -7.220 1.128 14.069 1.00 97.44 85 PHE A CA 1
ATOM 619 C C . PHE A 1 85 ? -6.449 2.430 14.306 1.00 97.44 85 PHE A C 1
ATOM 621 O O . PHE A 1 85 ? -6.550 3.355 13.504 1.00 97.44 85 PHE A O 1
ATOM 628 N N . ASP A 1 86 ? -5.720 2.523 15.411 1.00 96.31 86 ASP A N 1
ATOM 629 C CA . ASP A 1 86 ? -4.942 3.705 15.772 1.00 96.31 86 ASP A CA 1
ATOM 630 C C . ASP A 1 86 ? -3.450 3.368 15.719 1.00 96.31 86 ASP A C 1
ATOM 632 O O . ASP A 1 86 ? -3.016 2.399 16.336 1.00 96.31 86 ASP A O 1
ATOM 636 N N . GLU A 1 87 ? -2.676 4.175 14.995 1.00 93.56 87 GLU A N 1
ATOM 637 C CA . GLU A 1 87 ? -1.218 4.088 14.927 1.00 93.56 87 GLU A CA 1
ATOM 638 C C . GLU A 1 87 ? -0.634 5.366 15.534 1.00 93.56 87 GLU A C 1
ATOM 640 O O . GLU A 1 87 ? -0.827 6.464 15.013 1.00 93.56 87 GLU A O 1
ATOM 645 N N . GLU A 1 88 ? 0.055 5.240 16.670 1.00 91.00 88 GLU A N 1
ATOM 646 C CA . GLU A 1 88 ? 0.651 6.377 17.394 1.00 91.00 88 GLU A CA 1
ATOM 647 C C . GLU A 1 88 ? -0.347 7.514 17.713 1.00 91.00 88 GLU A C 1
ATOM 649 O O . GLU A 1 88 ? 0.006 8.691 17.718 1.00 91.00 88 GLU A O 1
ATOM 654 N N . GLY A 1 89 ? -1.603 7.155 18.005 1.00 92.88 89 GLY A N 1
ATOM 655 C CA . GLY A 1 89 ? -2.674 8.102 18.344 1.00 92.88 89 GLY A CA 1
ATOM 656 C C . GLY A 1 89 ? -3.411 8.689 17.138 1.00 92.88 89 GLY A C 1
ATOM 657 O O . GLY A 1 89 ? -4.358 9.448 17.322 1.00 92.88 89 GLY A O 1
ATOM 658 N N . GLU A 1 90 ? -3.017 8.310 15.924 1.00 96.12 90 GLU A N 1
ATOM 659 C CA . GLU A 1 90 ? -3.653 8.743 14.689 1.00 96.12 90 GLU A CA 1
ATOM 660 C C . GLU A 1 90 ? -4.461 7.602 14.066 1.00 96.12 90 GLU A C 1
ATOM 662 O O . GLU A 1 90 ? -3.992 6.470 13.928 1.00 96.12 90 GLU A O 1
ATOM 667 N N . LYS A 1 91 ? -5.687 7.909 13.640 1.00 97.12 91 LYS A N 1
ATOM 668 C CA . LYS A 1 91 ? -6.577 6.926 13.019 1.00 97.12 91 LYS A CA 1
ATOM 669 C C . LYS A 1 91 ? -5.979 6.410 11.710 1.00 97.12 91 LYS A C 1
ATOM 671 O O . LYS A 1 91 ? -5.477 7.188 10.904 1.00 97.12 91 LYS A O 1
ATOM 676 N N . VAL A 1 92 ? -6.134 5.120 11.439 1.00 97.81 92 VAL A N 1
ATOM 677 C CA . VAL A 1 92 ? -5.827 4.470 10.163 1.00 97.81 92 VAL A CA 1
ATOM 678 C C . VAL A 1 92 ? -7.097 3.811 9.636 1.00 97.81 92 VAL A C 1
ATOM 680 O O . VAL A 1 92 ? -7.582 2.817 10.172 1.00 97.81 92 VAL A O 1
ATOM 683 N N . ALA A 1 93 ? -7.653 4.382 8.574 1.00 96.88 93 ALA A N 1
ATOM 684 C CA . ALA A 1 93 ? -8.847 3.903 7.883 1.00 96.88 93 ALA A CA 1
ATOM 685 C C . ALA A 1 93 ? -8.577 3.566 6.410 1.00 96.88 93 ALA A C 1
ATOM 687 O O . ALA A 1 93 ? -9.346 2.820 5.809 1.00 96.88 93 ALA A O 1
ATOM 688 N N . LEU A 1 94 ? -7.502 4.091 5.818 1.00 96.94 94 LEU A N 1
ATOM 689 C CA . LEU A 1 94 ? -7.126 3.831 4.433 1.00 96.94 94 LEU A CA 1
ATOM 690 C C . LEU A 1 94 ? -5.631 4.091 4.227 1.00 96.94 94 LEU A C 1
ATOM 692 O O . LEU A 1 94 ? -5.114 5.109 4.681 1.00 96.94 94 LEU A O 1
ATOM 696 N N . LEU A 1 95 ? -4.960 3.200 3.500 1.00 97.81 95 LEU A N 1
ATOM 697 C CA . LEU A 1 95 ? -3.598 3.403 3.013 1.00 97.81 95 LEU A CA 1
ATOM 698 C C . LEU A 1 95 ? -3.593 3.399 1.482 1.00 97.81 95 LEU A C 1
ATOM 700 O O . LEU A 1 95 ? -3.943 2.394 0.859 1.00 97.81 95 LEU A O 1
ATOM 704 N N . LEU A 1 96 ? -3.161 4.510 0.896 1.00 96.62 96 LEU A N 1
ATOM 705 C CA . LEU A 1 96 ? -2.827 4.652 -0.516 1.00 96.62 96 LEU A CA 1
ATOM 706 C C . LEU A 1 96 ? -1.318 4.455 -0.680 1.00 96.62 96 LEU A C 1
ATOM 708 O O . LEU A 1 96 ? -0.539 5.113 0.003 1.00 96.62 96 LEU A O 1
ATOM 712 N N . THR A 1 97 ? -0.899 3.585 -1.594 1.00 96.88 97 THR A N 1
ATOM 713 C CA . THR A 1 97 ? 0.511 3.440 -1.972 1.00 96.88 97 THR A CA 1
ATOM 714 C C . THR A 1 97 ? 0.694 3.765 -3.445 1.00 96.88 97 THR A C 1
ATOM 716 O O . THR A 1 97 ? -0.024 3.216 -4.282 1.00 96.88 97 THR A O 1
ATOM 719 N N . VAL A 1 98 ? 1.649 4.636 -3.772 1.00 93.88 98 VAL A N 1
ATOM 720 C CA . VAL A 1 98 ? 1.878 5.108 -5.144 1.00 93.88 98 VAL A CA 1
ATOM 721 C C . VAL A 1 98 ? 3.309 4.810 -5.577 1.00 93.88 98 VAL A C 1
ATOM 723 O O . VAL A 1 98 ? 4.262 5.094 -4.856 1.00 93.88 98 VAL A O 1
ATOM 726 N N . ALA A 1 99 ? 3.447 4.253 -6.778 1.00 93.19 99 ALA A N 1
ATOM 727 C CA . ALA A 1 99 ? 4.698 4.176 -7.510 1.00 93.19 99 ALA A CA 1
A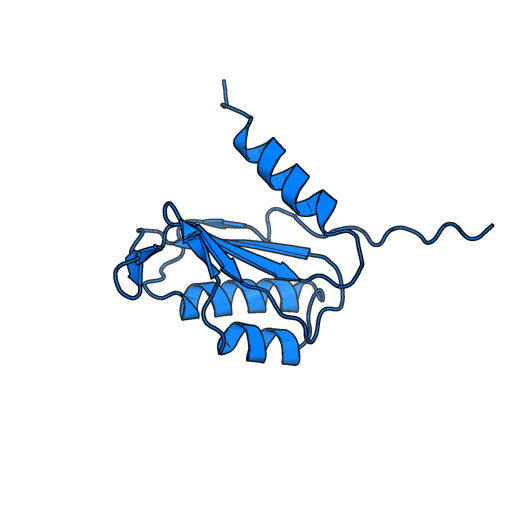TOM 728 C C . ALA A 1 99 ? 4.680 5.216 -8.632 1.00 93.19 99 ALA A C 1
ATOM 730 O O . ALA A 1 99 ? 3.726 5.268 -9.409 1.00 93.19 99 ALA A O 1
ATOM 731 N N . VAL A 1 100 ? 5.722 6.041 -8.725 1.00 88.81 100 VAL A N 1
ATOM 732 C CA . VAL A 1 100 ? 5.815 7.126 -9.714 1.00 88.81 100 VAL A CA 1
ATOM 733 C C . VAL A 1 100 ? 7.104 6.951 -10.510 1.00 88.81 100 VAL A C 1
ATOM 735 O O . VAL A 1 100 ? 8.192 7.229 -10.013 1.00 88.81 100 VAL A O 1
ATOM 738 N N . ALA A 1 101 ? 6.992 6.449 -11.741 1.00 84.12 101 ALA A N 1
ATOM 739 C CA . ALA A 1 101 ? 8.137 6.220 -12.632 1.00 84.12 101 ALA A CA 1
ATOM 740 C C . ALA A 1 101 ? 8.329 7.350 -13.662 1.00 84.12 101 ALA A C 1
ATOM 742 O O . ALA A 1 101 ? 9.368 7.442 -14.316 1.00 84.12 101 ALA A O 1
ATOM 743 N N . ASP A 1 102 ? 7.334 8.223 -13.813 1.00 76.19 102 ASP A N 1
ATOM 744 C CA . ASP A 1 102 ? 7.329 9.321 -14.772 1.00 76.19 102 ASP A CA 1
ATOM 745 C C . ASP A 1 102 ? 6.534 10.530 -14.242 1.00 76.19 102 ASP A C 1
ATOM 747 O O . ASP A 1 102 ? 5.845 10.456 -13.228 1.00 76.19 102 ASP A O 1
ATOM 751 N N . GLN A 1 103 ? 6.656 11.681 -14.912 1.00 62.22 103 GLN A N 1
ATOM 752 C CA . GLN A 1 103 ? 6.043 12.950 -14.494 1.00 62.22 103 GLN A CA 1
ATOM 753 C C . GLN A 1 103 ? 4.526 13.036 -14.766 1.00 62.22 103 GLN A C 1
ATOM 755 O O . GLN A 1 103 ? 4.017 14.131 -15.001 1.00 62.22 103 GLN A O 1
ATOM 760 N N . GLN A 1 104 ? 3.776 11.931 -14.689 1.00 58.78 104 GLN A N 1
ATOM 761 C CA . GLN A 1 104 ? 2.305 11.950 -14.679 1.00 58.78 104 GLN A CA 1
ATOM 762 C C . GLN A 1 104 ? 1.656 11.784 -13.281 1.00 58.78 104 GLN A C 1
ATOM 764 O O . GLN A 1 104 ? 0.654 11.077 -13.160 1.00 58.78 104 GLN A O 1
ATOM 769 N N . PRO A 1 105 ? 2.113 12.460 -12.201 1.00 53.75 105 PRO A N 1
ATOM 770 C CA . PRO A 1 105 ? 1.453 12.366 -10.897 1.00 53.75 105 PRO A CA 1
ATOM 771 C C . PRO A 1 105 ? 0.063 13.034 -10.863 1.00 53.75 105 PRO A C 1
ATOM 773 O O . PRO A 1 105 ? -0.686 12.836 -9.910 1.00 53.75 105 PRO A O 1
ATOM 776 N N . LEU A 1 106 ? -0.322 13.800 -11.894 1.00 54.44 106 LEU A N 1
ATOM 777 C CA . LEU A 1 106 ? -1.612 14.503 -11.946 1.00 54.44 106 LEU A CA 1
ATOM 778 C C . LEU A 1 106 ? -2.802 13.579 -12.252 1.00 54.44 106 LEU A C 1
ATOM 780 O O . LEU A 1 106 ? -3.910 13.841 -11.791 1.00 54.44 106 LEU A O 1
ATOM 784 N N . THR A 1 107 ? -2.594 12.480 -12.981 1.00 57.84 107 TH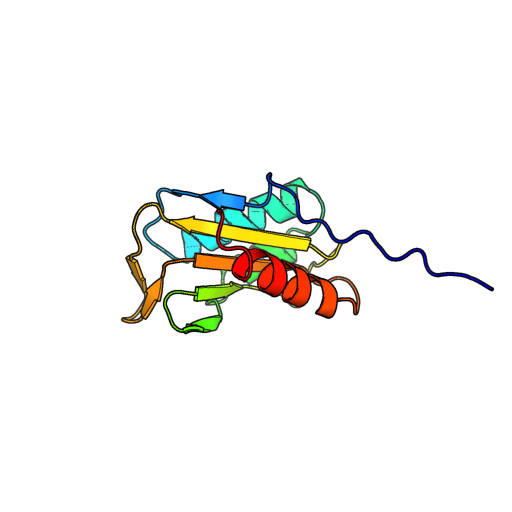R A N 1
ATOM 785 C CA . THR A 1 107 ? -3.691 11.572 -13.357 1.00 57.84 107 THR A CA 1
ATOM 786 C C . THR A 1 107 ? -4.236 10.814 -12.142 1.00 57.84 107 THR A C 1
ATOM 788 O O . THR A 1 107 ? -5.446 10.668 -12.003 1.00 57.84 107 THR A O 1
ATOM 791 N N . VAL A 1 108 ? -3.366 10.410 -11.209 1.00 57.53 108 VAL A N 1
ATOM 792 C CA . VAL A 1 108 ? -3.743 9.656 -9.995 1.00 57.53 108 VAL A CA 1
ATOM 793 C C . VAL A 1 108 ? -4.643 10.473 -9.070 1.00 57.53 108 VAL A C 1
ATOM 795 O O . VAL A 1 108 ? -5.669 9.982 -8.603 1.00 57.53 108 VAL A O 1
ATOM 798 N N . LEU A 1 109 ? -4.281 11.737 -8.832 1.00 59.03 109 LEU A N 1
ATOM 799 C CA . LEU A 1 109 ? -5.060 12.640 -7.981 1.00 59.03 109 LEU A CA 1
ATOM 800 C C . LEU A 1 109 ? -6.409 12.998 -8.617 1.00 59.03 109 LEU A C 1
ATOM 802 O O . LEU A 1 109 ? -7.403 13.123 -7.902 1.00 59.03 109 LEU A O 1
ATOM 806 N N . ASN A 1 110 ? -6.464 13.093 -9.949 1.00 57.50 110 ASN A N 1
ATOM 807 C CA . ASN A 1 110 ? -7.712 13.310 -10.679 1.00 57.50 110 ASN A CA 1
ATOM 808 C C . ASN A 1 110 ? -8.654 12.100 -10.584 1.00 57.50 110 ASN A C 1
ATOM 810 O O . ASN A 1 110 ? -9.828 12.292 -10.294 1.00 57.50 110 ASN A O 1
ATOM 814 N N . TYR A 1 111 ? -8.162 10.864 -10.729 1.00 57.94 111 TYR A N 1
ATOM 815 C CA . TYR A 1 111 ? -8.999 9.659 -10.590 1.00 57.94 111 TYR A CA 1
ATOM 816 C C . TYR A 1 111 ? -9.559 9.469 -9.175 1.00 57.94 111 TYR A C 1
ATOM 818 O O . TYR A 1 111 ? -10.711 9.064 -9.015 1.00 57.94 111 TYR A O 1
ATOM 826 N N . LEU A 1 112 ? -8.766 9.776 -8.143 1.00 58.12 112 LEU A N 1
ATOM 827 C CA . LEU A 1 112 ? -9.233 9.721 -6.754 1.00 58.12 112 LEU A CA 1
ATOM 828 C C . LEU A 1 112 ? -10.266 10.815 -6.461 1.00 58.12 112 LEU A C 1
ATOM 830 O O . LEU A 1 112 ? -11.223 10.562 -5.736 1.00 58.12 112 LEU A O 1
ATOM 834 N N . SER A 1 113 ? -10.103 11.999 -7.057 1.00 57.09 113 SER A N 1
ATOM 835 C CA . SER A 1 113 ? -11.064 13.103 -6.943 1.00 57.09 113 SER A CA 1
ATOM 836 C C . SER A 1 113 ? -12.385 12.796 -7.661 1.00 57.09 113 SER A C 1
ATOM 838 O O . SER A 1 113 ? -13.454 13.108 -7.136 1.00 57.09 113 SER A O 1
ATOM 840 N N . ASP A 1 114 ? -12.320 12.139 -8.821 1.00 54.12 114 ASP A N 1
ATOM 841 C CA . ASP A 1 114 ? -13.489 11.712 -9.600 1.00 54.12 114 ASP A CA 1
ATOM 842 C C . ASP A 1 114 ? -14.263 10.594 -8.875 1.00 54.12 114 ASP A C 1
ATOM 844 O O . ASP A 1 114 ? -15.461 10.714 -8.632 1.00 54.12 114 ASP A O 1
ATOM 848 N N . SER A 1 115 ? -13.553 9.581 -8.361 1.00 47.03 115 SER A N 1
ATOM 849 C CA . SER A 1 115 ? -14.162 8.452 -7.633 1.00 47.03 115 SER A CA 1
ATOM 850 C C . SER A 1 115 ? -14.779 8.840 -6.281 1.00 47.03 115 SER A C 1
ATOM 852 O O . SER A 1 115 ? -15.663 8.140 -5.790 1.00 47.03 115 SER A O 1
ATOM 854 N N . VAL A 1 116 ? -14.327 9.935 -5.651 1.00 55.81 116 VAL A N 1
ATOM 855 C CA . VAL A 1 116 ? -14.930 10.460 -4.408 1.00 55.81 116 VAL A CA 1
ATOM 856 C C . VAL A 1 116 ? -16.166 11.331 -4.675 1.00 55.81 116 VAL A C 1
ATOM 858 O O . VAL A 1 116 ? -16.938 11.588 -3.752 1.00 55.81 116 VAL A O 1
ATOM 861 N N . SER A 1 117 ? -16.365 11.769 -5.923 1.00 47.97 117 SER A N 1
ATOM 862 C CA . SER A 1 117 ? -17.429 12.700 -6.315 1.00 47.97 117 SER A CA 1
ATOM 863 C C . SER A 1 117 ? -18.681 12.024 -6.881 1.00 47.97 117 SER A C 1
ATOM 865 O O . SER A 1 117 ? -19.652 12.724 -7.161 1.00 47.97 117 SER A O 1
ATOM 867 N N . GLU A 1 118 ? -18.714 10.694 -7.009 1.00 38.62 118 GLU A N 1
ATOM 868 C CA . GLU A 1 118 ? -19.931 9.957 -7.365 1.00 38.62 118 GLU A CA 1
ATOM 869 C C . GLU A 1 118 ? -20.686 9.475 -6.110 1.00 38.62 118 GLU A C 1
ATOM 871 O O . GLU A 1 118 ? -20.405 8.394 -5.580 1.00 38.62 118 GLU A O 1
ATOM 876 N N . PRO A 1 119 ? -21.707 10.211 -5.625 1.00 39.06 119 PRO A N 1
ATOM 877 C CA . PRO A 1 119 ? -22.756 9.591 -4.838 1.00 39.06 119 PRO A CA 1
ATOM 878 C C . PRO A 1 119 ? -23.512 8.637 -5.765 1.00 39.06 119 PRO A C 1
ATOM 880 O O . PRO A 1 119 ? -24.241 9.069 -6.660 1.00 39.06 119 PRO A O 1
ATOM 883 N N . LYS A 1 120 ? -23.338 7.327 -5.558 1.00 40.78 120 LYS A N 1
ATOM 884 C CA . LYS A 1 120 ? -24.218 6.323 -6.166 1.00 40.78 120 LYS A CA 1
ATOM 885 C C . LYS A 1 120 ? -25.671 6.687 -5.847 1.00 40.78 120 LYS A C 1
ATOM 887 O O . LYS A 1 120 ? -26.066 6.640 -4.681 1.00 40.78 120 LYS A O 1
ATOM 892 N N . SER A 1 121 ? -26.420 7.076 -6.878 1.00 41.06 121 SER A N 1
ATOM 893 C CA . SER A 1 121 ? -27.888 7.127 -6.870 1.00 41.06 121 SER A CA 1
ATOM 894 C C . SER A 1 121 ? -28.466 5.754 -7.185 1.00 41.06 121 SER A C 1
ATOM 896 O O . SER A 1 121 ? -27.812 5.007 -7.949 1.00 41.06 121 SER A O 1
#

Nearest PDB structures (foldseek):
  2few-assembly1_A  TM=7.840E-01  e=1.788E-06  Escherichia coli
  1a3a-assembly2_B  TM=7.698E-01  e=3.634E-06  Escherichia coli K-12
  8tzw-assembly1_C  TM=7.374E-01  e=2.356E-05  Homo sapiens
  1a6j-assembly1_B-2  TM=7.064E-01  e=1.528E-04  Escherichia coli
  7tw6-assembly1_K  TM=6.161E-01  e=7.304E-03  Homo sapiens

InterPro domains:
  IPR016152 Phosphotransferase/anion transporter [SSF55804] (9-119)

Solvent-accessible surface area (backbone atoms only — not comparable to full-atom values): 6896 Å² total; per-residue (Å²): 141,76,84,74,75,74,77,76,70,48,72,54,73,88,34,53,42,70,60,37,97,45,87,50,68,62,55,50,39,50,53,42,39,51,50,39,36,74,74,59,23,33,43,72,58,22,40,55,47,40,59,74,50,83,60,48,77,74,54,98,20,35,30,42,37,60,50,97,46,43,43,66,31,36,30,47,28,38,39,22,40,62,54,66,42,68,58,97,87,39,59,43,48,33,39,38,36,43,33,61,51,60,97,63,69,65,60,59,58,49,52,56,54,53,66,72,67,61,78,87,125

Sequence (121 aa):
MGEKLAAEFKFDASLIALDVAADSLMTLQALNAGRLQKIGAVNAQFVSDVITRKPLNLGQGIWLSDSTEGNLTSAATVSRPAQAFDEEGEKVALLLTVAVADQQPLTVLNYLSDSVSEPKS